Protein AF-A0A9W6JA21-F1 (afdb_monomer_lite)

Organism: NCBI:txid518825

Structure (mmCIF, N/CA/C/O backbone):
data_AF-A0A9W6JA21-F1
#
_entry.id   AF-A0A9W6JA21-F1
#
loop_
_atom_site.group_PDB
_atom_site.id
_atom_site.type_symbol
_atom_site.label_atom_id
_atom_site.label_alt_id
_atom_site.label_comp_id
_atom_site.label_asym_id
_atom_site.label_entity_id
_atom_site.label_seq_id
_atom_site.pdbx_PDB_ins_code
_atom_site.Cartn_x
_atom_site.Cartn_y
_atom_site.Cartn_z
_atom_site.occupancy
_atom_site.B_iso_or_equiv
_atom_site.auth_seq_id
_atom_site.auth_comp_id
_atom_site.auth_asym_id
_atom_site.auth_atom_id
_atom_site.pdbx_PDB_model_num
ATOM 1 N N . MET A 1 1 ? -14.802 -43.457 -38.632 1.00 45.62 1 MET A N 1
ATOM 2 C CA . MET A 1 1 ? -13.527 -42.891 -38.143 1.00 45.62 1 MET A CA 1
ATOM 3 C C . MET A 1 1 ? -13.382 -41.468 -38.673 1.00 45.62 1 MET A C 1
ATOM 5 O O . MET A 1 1 ? -12.795 -41.301 -39.724 1.00 45.62 1 MET A O 1
ATOM 9 N N . ILE A 1 2 ? -13.959 -40.463 -37.998 1.00 36.81 2 ILE A N 1
ATOM 10 C CA . ILE A 1 2 ? -13.706 -39.028 -38.248 1.00 36.81 2 ILE A CA 1
ATOM 11 C C . ILE A 1 2 ? -13.863 -38.311 -36.895 1.00 36.81 2 ILE A C 1
ATOM 13 O O . ILE A 1 2 ? -14.960 -38.260 -36.348 1.00 36.81 2 ILE A O 1
ATOM 17 N N . ARG A 1 3 ? -12.752 -37.832 -36.319 1.00 40.12 3 ARG A N 1
ATOM 18 C CA . ARG A 1 3 ? -12.715 -36.975 -35.119 1.00 40.12 3 ARG A CA 1
ATOM 19 C C . ARG A 1 3 ? -12.786 -35.517 -35.577 1.00 40.12 3 ARG A C 1
ATOM 21 O O . ARG A 1 3 ? -11.893 -35.080 -36.296 1.00 40.12 3 ARG A O 1
ATOM 28 N N . ALA A 1 4 ? -13.794 -34.769 -35.132 1.00 40.31 4 ALA A N 1
ATOM 29 C CA . ALA A 1 4 ? -13.903 -33.330 -35.367 1.00 40.31 4 ALA A CA 1
ATOM 30 C C . ALA A 1 4 ? -13.651 -32.548 -34.063 1.00 40.31 4 ALA A C 1
ATOM 32 O O . ALA A 1 4 ? -14.489 -32.497 -33.172 1.00 40.31 4 ALA A O 1
ATOM 33 N N . ARG A 1 5 ? -12.421 -32.028 -33.978 1.00 37.69 5 ARG A N 1
ATOM 34 C CA . ARG A 1 5 ? -11.983 -30.712 -33.475 1.00 37.69 5 ARG A CA 1
ATOM 35 C C . ARG A 1 5 ? -12.768 -30.074 -32.309 1.00 37.69 5 ARG A C 1
ATOM 37 O O . ARG A 1 5 ? -13.786 -29.423 -32.507 1.00 37.69 5 ARG A O 1
ATOM 44 N N . LEU A 1 6 ? -12.186 -30.157 -31.110 1.00 44.91 6 LEU A N 1
ATOM 45 C CA . LEU A 1 6 ? -12.452 -29.240 -29.997 1.00 44.91 6 LEU A CA 1
ATOM 46 C C . LEU A 1 6 ? -11.829 -27.873 -30.334 1.00 44.91 6 LEU A C 1
ATOM 48 O O . LEU A 1 6 ? -10.609 -27.766 -30.445 1.00 44.91 6 LEU A O 1
ATOM 52 N N . ASN A 1 7 ? -12.662 -26.848 -30.521 1.00 38.88 7 ASN A N 1
ATOM 53 C CA . ASN A 1 7 ? -12.232 -25.450 -30.519 1.00 38.88 7 ASN A CA 1
ATOM 54 C C . ASN A 1 7 ? -12.085 -25.002 -29.059 1.00 38.88 7 ASN A C 1
ATOM 56 O O . ASN A 1 7 ? -13.071 -24.694 -28.398 1.00 38.88 7 ASN A O 1
ATOM 60 N N . SER A 1 8 ? -10.856 -24.990 -28.557 1.00 45.09 8 SER A N 1
ATOM 61 C CA . SER A 1 8 ? -10.475 -24.275 -27.339 1.00 45.09 8 SER A CA 1
ATOM 62 C C . SER A 1 8 ? -9.811 -22.966 -27.757 1.00 45.09 8 SER A C 1
ATOM 64 O O . SER A 1 8 ? -8.710 -22.987 -28.312 1.00 45.09 8 SER A O 1
ATOM 66 N N . GLU A 1 9 ? -10.504 -21.847 -27.551 1.00 51.12 9 GLU A N 1
ATOM 67 C CA . GLU A 1 9 ? -9.979 -20.507 -27.815 1.00 51.12 9 GLU A CA 1
ATOM 68 C C . GLU A 1 9 ? -8.799 -20.208 -26.873 1.00 51.12 9 GLU A C 1
ATOM 70 O O . GLU A 1 9 ? -8.901 -20.449 -25.665 1.00 51.12 9 GLU A O 1
ATOM 75 N N . PRO A 1 10 ? -7.654 -19.730 -27.389 1.00 46.41 10 PRO A N 1
ATOM 76 C CA . PRO A 1 10 ? -6.513 -19.402 -26.557 1.00 46.41 10 PRO A CA 1
ATOM 77 C C . PRO A 1 10 ? -6.774 -18.069 -25.852 1.00 46.41 10 PRO A C 1
ATOM 79 O O . PRO A 1 10 ? -7.034 -17.055 -26.493 1.00 46.41 10 PRO A O 1
ATOM 82 N N . TRP A 1 11 ? -6.704 -18.115 -24.523 1.00 40.47 11 TRP A N 1
ATOM 83 C CA . TRP A 1 11 ? -6.427 -17.004 -23.616 1.00 40.47 11 TRP A CA 1
ATOM 84 C C . TRP A 1 11 ? -5.796 -15.800 -24.331 1.00 40.47 11 TRP A C 1
ATOM 86 O O . TRP A 1 11 ? -4.698 -15.874 -24.883 1.00 40.47 11 TRP A O 1
ATOM 96 N N . SER A 1 12 ? -6.514 -14.680 -24.306 1.00 48.34 12 SER A N 1
ATOM 97 C CA . SER A 1 12 ? -5.998 -13.376 -24.693 1.00 48.34 12 SER A CA 1
ATOM 98 C C . SER A 1 12 ? -4.644 -13.147 -24.027 1.00 48.34 12 SER A C 1
ATOM 100 O O . SER A 1 12 ? -4.492 -13.239 -22.809 1.00 48.34 12 SER A O 1
ATOM 102 N N . THR A 1 13 ? -3.649 -12.900 -24.864 1.00 51.56 13 THR A N 1
ATOM 103 C CA . THR A 1 13 ? -2.250 -12.689 -24.518 1.00 51.56 13 THR A CA 1
ATOM 104 C C . THR A 1 13 ? -2.099 -11.589 -23.470 1.00 51.56 13 THR A C 1
ATOM 106 O O . THR A 1 13 ? -2.261 -10.410 -23.789 1.00 51.56 13 THR A O 1
ATOM 109 N N . CYS A 1 14 ? -1.728 -11.956 -22.239 1.00 45.94 14 CYS A N 1
ATOM 110 C CA . CYS A 1 14 ? -1.040 -11.022 -21.352 1.00 45.94 14 CYS A CA 1
ATOM 111 C C . CYS A 1 14 ? 0.165 -10.454 -22.119 1.00 45.94 14 CYS A C 1
ATOM 113 O O . CYS A 1 14 ? 0.902 -11.240 -22.729 1.00 45.94 14 CYS A O 1
ATOM 115 N N . PRO A 1 15 ? 0.390 -9.129 -22.116 1.00 61.75 15 PRO A N 1
ATOM 116 C CA . PRO A 1 15 ? 1.622 -8.580 -22.663 1.00 61.75 15 PRO A CA 1
ATOM 117 C C . PRO A 1 15 ? 2.817 -9.276 -21.990 1.00 61.75 15 PRO A C 1
ATOM 119 O O . PRO A 1 15 ? 2.735 -9.601 -20.800 1.00 61.75 15 PRO A O 1
ATOM 122 N N . PRO A 1 16 ? 3.911 -9.553 -22.725 1.00 60.31 16 PRO A N 1
ATOM 123 C CA . PRO A 1 16 ? 5.089 -10.154 -22.124 1.00 60.31 16 PRO A CA 1
ATOM 124 C C . PRO A 1 16 ? 5.547 -9.240 -20.993 1.00 60.31 16 PRO A C 1
ATOM 126 O O . PRO A 1 16 ? 5.871 -8.074 -21.225 1.00 60.31 16 PRO A O 1
ATOM 129 N N . MET A 1 17 ? 5.525 -9.762 -19.764 1.00 60.06 17 MET A N 1
ATOM 130 C CA . MET A 1 17 ? 6.066 -9.034 -18.626 1.00 60.06 17 MET A CA 1
ATOM 131 C C . MET A 1 17 ? 7.501 -8.628 -18.979 1.00 60.06 17 MET A C 1
ATOM 133 O O . MET A 1 17 ? 8.245 -9.468 -19.505 1.00 60.06 17 MET A O 1
ATOM 137 N N . PRO A 1 18 ? 7.911 -7.373 -18.715 1.00 59.09 18 PRO A N 1
ATOM 138 C CA . PRO A 1 18 ? 9.317 -7.021 -18.817 1.00 59.09 18 PRO A CA 1
ATOM 139 C C . PRO A 1 18 ? 10.119 -8.055 -18.016 1.00 59.09 18 PRO A C 1
ATOM 141 O O . PRO A 1 18 ? 9.650 -8.495 -16.961 1.00 59.09 18 PRO A O 1
ATOM 144 N N . PRO A 1 19 ? 11.278 -8.512 -18.523 1.00 63.53 19 PRO A N 1
ATOM 145 C CA . PRO A 1 19 ? 12.009 -9.607 -17.905 1.00 63.53 19 PRO A CA 1
ATOM 146 C C . PRO A 1 19 ? 12.234 -9.286 -16.430 1.00 63.53 19 PRO A C 1
ATOM 148 O O . PRO A 1 19 ? 12.881 -8.283 -16.108 1.00 63.53 19 PRO A O 1
ATOM 151 N N . ALA A 1 20 ? 11.670 -10.122 -15.550 1.00 62.16 20 ALA A N 1
ATOM 152 C CA . ALA A 1 20 ? 11.852 -9.992 -14.114 1.00 62.16 20 ALA A CA 1
ATOM 153 C C . ALA A 1 20 ? 13.360 -9.925 -13.850 1.00 62.16 20 ALA A C 1
ATOM 155 O O . ALA A 1 20 ? 14.115 -10.827 -14.232 1.00 62.16 20 ALA A O 1
ATOM 156 N N . ARG A 1 21 ? 13.824 -8.801 -13.293 1.00 58.50 21 ARG A N 1
ATOM 157 C CA . ARG A 1 21 ? 15.251 -8.609 -13.019 1.00 58.50 21 ARG A CA 1
ATOM 158 C C . ARG A 1 21 ? 15.691 -9.703 -12.051 1.00 58.50 21 ARG A C 1
ATOM 160 O O . ARG A 1 21 ? 15.030 -9.927 -11.045 1.00 58.50 21 ARG A O 1
ATOM 167 N N . LYS A 1 22 ? 16.794 -10.391 -12.366 1.00 57.47 22 LYS A N 1
ATOM 168 C CA . LYS A 1 22 ? 17.327 -11.450 -11.500 1.00 57.47 22 LYS A CA 1
ATOM 169 C C . LYS A 1 22 ? 17.642 -10.864 -10.111 1.00 57.47 22 LYS A C 1
ATOM 171 O O . LYS A 1 22 ? 18.349 -9.852 -10.070 1.00 57.47 22 LYS A O 1
ATOM 176 N N . PRO A 1 23 ? 17.160 -11.479 -9.016 1.00 55.31 23 PRO A N 1
ATOM 177 C CA . PRO A 1 23 ? 17.530 -11.075 -7.662 1.00 55.31 23 PRO A CA 1
ATOM 178 C C . PRO A 1 23 ? 19.053 -11.131 -7.477 1.00 55.31 23 PRO A C 1
ATOM 180 O O . PRO A 1 23 ? 19.720 -12.012 -8.028 1.00 55.31 23 PRO A O 1
ATOM 183 N N . LEU A 1 24 ? 19.614 -10.168 -6.744 1.00 56.78 24 LEU A N 1
ATOM 184 C CA . LEU A 1 24 ? 21.032 -10.160 -6.366 1.00 56.78 24 LEU A CA 1
ATOM 185 C C . LEU A 1 24 ? 21.227 -11.046 -5.112 1.00 56.78 24 LEU A C 1
ATOM 187 O O . LEU A 1 24 ? 20.261 -11.549 -4.559 1.00 56.78 24 LEU A O 1
ATOM 191 N N . PRO A 1 25 ? 22.448 -11.313 -4.633 1.00 55.38 25 PRO A N 1
ATOM 192 C CA . PRO A 1 25 ? 22.647 -11.967 -3.342 1.00 55.38 25 PRO A CA 1
ATOM 193 C C . PRO A 1 25 ? 22.561 -10.923 -2.217 1.00 55.38 25 PRO A C 1
ATOM 195 O O . PRO A 1 25 ? 23.561 -10.552 -1.609 1.00 55.38 25 PRO A O 1
ATOM 198 N N . VAL A 1 26 ? 21.363 -10.384 -1.999 1.00 59.06 26 VAL A N 1
ATOM 199 C CA . VAL A 1 26 ? 20.995 -9.566 -0.831 1.00 59.06 26 VAL A CA 1
ATOM 200 C C . VAL A 1 26 ? 19.931 -10.359 -0.059 1.00 59.06 26 VAL A C 1
ATOM 202 O O . VAL A 1 26 ? 19.333 -11.269 -0.627 1.00 59.06 26 VAL A O 1
ATOM 205 N N . ASP A 1 27 ? 19.697 -10.098 1.227 1.00 58.31 27 ASP A N 1
ATOM 206 C CA . ASP A 1 27 ? 18.622 -10.771 1.973 1.00 58.31 27 ASP A CA 1
ATOM 207 C C . ASP A 1 27 ? 17.244 -10.417 1.375 1.00 58.31 27 ASP A C 1
ATOM 209 O O . ASP A 1 27 ? 16.603 -9.432 1.750 1.00 58.31 27 ASP A O 1
ATOM 213 N N . HIS A 1 28 ? 16.804 -11.209 0.397 1.00 67.19 28 HIS A N 1
ATOM 214 C CA . HIS A 1 28 ? 15.544 -11.030 -0.312 1.00 67.19 28 HIS A CA 1
ATOM 215 C C . HIS A 1 28 ? 14.415 -11.688 0.481 1.00 67.19 28 HIS A C 1
ATOM 217 O O . HIS A 1 28 ? 14.281 -12.910 0.525 1.00 67.19 28 HIS A O 1
ATOM 223 N N . SER A 1 29 ? 13.579 -10.867 1.118 1.00 82.25 29 SER A N 1
ATOM 224 C CA . SER A 1 29 ? 12.308 -11.329 1.678 1.00 82.25 29 SER A CA 1
ATOM 225 C C . SER A 1 29 ? 11.303 -11.582 0.554 1.00 82.25 29 SER A C 1
ATOM 227 O O . SER A 1 29 ? 11.176 -10.765 -0.357 1.00 82.25 29 SER A O 1
ATOM 229 N N . ILE A 1 30 ? 10.518 -12.659 0.662 1.00 86.81 30 ILE A N 1
ATOM 230 C CA . ILE A 1 30 ? 9.415 -12.956 -0.270 1.00 86.81 30 ILE A CA 1
ATOM 231 C C . ILE A 1 30 ? 8.482 -11.744 -0.418 1.00 86.81 30 ILE A C 1
ATOM 233 O O . ILE A 1 30 ? 8.085 -11.412 -1.529 1.00 86.81 30 ILE A O 1
ATOM 237 N N . LEU A 1 31 ? 8.183 -11.034 0.676 1.00 87.94 31 LEU A N 1
ATOM 238 C CA . LEU A 1 31 ? 7.315 -9.851 0.636 1.00 87.94 31 LEU A CA 1
ATOM 239 C C . LEU A 1 31 ? 7.930 -8.689 -0.155 1.00 87.94 31 LEU A C 1
ATOM 241 O O . LEU A 1 31 ? 7.204 -7.960 -0.829 1.00 87.94 31 LEU A O 1
ATOM 245 N N . ASN A 1 32 ? 9.256 -8.533 -0.109 1.00 88.75 32 ASN A N 1
ATOM 246 C CA . ASN A 1 32 ? 9.945 -7.510 -0.894 1.00 88.75 32 ASN A CA 1
ATOM 247 C C . ASN A 1 32 ? 9.842 -7.816 -2.382 1.00 88.75 32 ASN A C 1
ATOM 249 O O . ASN A 1 32 ? 9.535 -6.922 -3.166 1.00 88.75 32 ASN A O 1
ATOM 253 N N . GLU A 1 33 ? 10.069 -9.075 -2.756 1.00 88.69 33 GLU A N 1
ATOM 254 C CA . GLU A 1 33 ? 9.967 -9.516 -4.146 1.00 88.69 33 GLU A CA 1
ATOM 255 C C . GLU A 1 33 ? 8.530 -9.395 -4.662 1.00 88.69 33 GLU A C 1
ATOM 257 O O . GLU A 1 33 ? 8.312 -8.878 -5.756 1.00 88.69 33 GLU A O 1
ATOM 262 N N . MET A 1 34 ? 7.532 -9.773 -3.854 1.00 91.44 34 MET A N 1
ATOM 263 C CA . MET A 1 34 ? 6.117 -9.583 -4.194 1.00 91.44 34 MET A CA 1
ATOM 264 C C . MET A 1 34 ? 5.792 -8.112 -4.460 1.00 91.44 34 MET A C 1
ATOM 266 O O . MET A 1 34 ? 5.205 -7.784 -5.492 1.00 91.44 34 MET A O 1
ATOM 270 N N . LEU A 1 35 ? 6.213 -7.217 -3.561 1.00 92.62 35 LEU A N 1
ATOM 271 C CA . LEU A 1 35 ? 6.010 -5.782 -3.733 1.00 92.62 35 LEU A CA 1
ATOM 272 C C . LEU A 1 35 ? 6.741 -5.255 -4.976 1.00 92.62 35 LEU A C 1
ATOM 274 O O . LEU A 1 35 ? 6.162 -4.493 -5.747 1.00 92.62 35 LEU A O 1
ATOM 278 N N . ALA A 1 36 ? 7.995 -5.660 -5.193 1.00 92.06 36 ALA A N 1
ATOM 279 C CA . ALA A 1 36 ? 8.792 -5.248 -6.345 1.00 92.06 36 ALA A CA 1
ATOM 280 C C . ALA A 1 36 ? 8.129 -5.654 -7.669 1.00 92.06 36 ALA A C 1
ATOM 282 O O . ALA A 1 36 ? 7.995 -4.824 -8.571 1.00 92.06 36 ALA A O 1
ATOM 283 N N . ILE A 1 37 ? 7.670 -6.904 -7.768 1.00 92.38 37 ILE A N 1
ATOM 284 C CA . ILE A 1 37 ? 6.971 -7.428 -8.946 1.00 92.38 37 ILE A CA 1
ATOM 285 C C . ILE A 1 37 ? 5.656 -6.678 -9.161 1.00 92.38 37 ILE A C 1
ATOM 287 O O . ILE A 1 37 ? 5.389 -6.239 -10.282 1.00 92.38 37 ILE A O 1
ATOM 291 N N . ARG A 1 38 ? 4.850 -6.465 -8.110 1.00 94.56 38 ARG A N 1
ATOM 292 C CA . ARG A 1 38 ? 3.583 -5.738 -8.266 1.00 94.56 38 ARG A CA 1
ATOM 293 C C . ARG A 1 38 ? 3.811 -4.299 -8.720 1.00 94.56 38 ARG A C 1
ATOM 295 O O . ARG A 1 38 ? 3.112 -3.827 -9.612 1.00 94.56 38 ARG A O 1
ATOM 302 N N . LEU A 1 39 ? 4.805 -3.604 -8.169 1.00 94.00 39 LEU A N 1
ATOM 303 C CA . LEU A 1 39 ? 5.119 -2.242 -8.601 1.00 94.00 39 LEU A CA 1
ATOM 304 C C . LEU A 1 39 ? 5.537 -2.181 -10.075 1.00 94.00 39 LEU A C 1
ATOM 306 O O . LEU A 1 39 ? 5.130 -1.251 -10.761 1.00 94.00 39 LEU A O 1
ATOM 310 N N . GLN A 1 40 ? 6.274 -3.173 -10.584 1.00 93.44 40 GLN A N 1
ATOM 311 C CA . GLN A 1 40 ? 6.612 -3.249 -12.013 1.00 93.44 40 GLN A CA 1
ATOM 312 C C . GLN A 1 40 ? 5.383 -3.487 -12.900 1.00 93.44 40 GLN A C 1
ATOM 314 O O . GLN A 1 40 ? 5.291 -2.915 -13.988 1.00 93.44 40 GLN A O 1
ATOM 319 N N . GLN A 1 41 ? 4.431 -4.308 -12.447 1.00 94.69 41 GLN A N 1
ATOM 320 C CA . GLN A 1 41 ? 3.165 -4.518 -13.158 1.00 94.69 41 GLN A CA 1
ATOM 321 C C . GLN A 1 41 ? 2.354 -3.225 -13.220 1.00 94.69 41 GLN A C 1
ATOM 323 O O . GLN A 1 41 ? 2.005 -2.776 -14.308 1.00 94.69 41 GLN A O 1
ATOM 328 N N . LEU A 1 42 ? 2.147 -2.578 -12.070 1.00 95.06 42 LEU A N 1
ATOM 329 C CA . LEU A 1 42 ? 1.426 -1.309 -11.982 1.00 95.06 42 LEU A CA 1
AT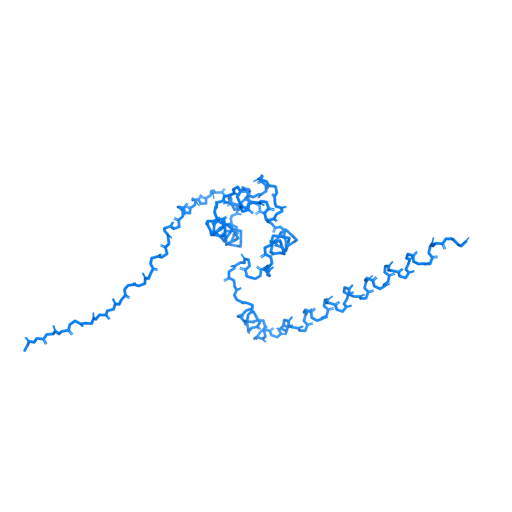OM 330 C C . LEU A 1 42 ? 2.119 -0.214 -12.800 1.00 95.06 42 LEU A C 1
ATOM 332 O O . LEU A 1 42 ? 1.444 0.551 -13.483 1.00 95.06 42 LEU A O 1
ATOM 336 N N . GLU 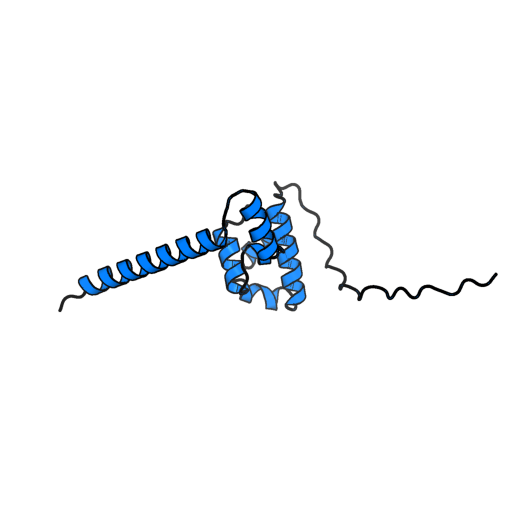A 1 43 ? 3.454 -0.159 -12.789 1.00 94.56 43 GLU A N 1
ATOM 337 C CA . GLU A 1 43 ? 4.225 0.736 -13.655 1.00 94.56 43 GLU A CA 1
ATOM 338 C C . GLU A 1 43 ? 3.890 0.499 -15.133 1.00 94.56 43 GLU A C 1
ATOM 340 O O . GLU A 1 43 ? 3.586 1.447 -15.861 1.00 94.56 43 GLU A O 1
ATOM 345 N N . SER A 1 44 ? 3.912 -0.763 -15.565 1.00 94.19 44 SER A N 1
ATOM 346 C CA . SER A 1 44 ? 3.644 -1.151 -16.953 1.00 94.19 44 SER A CA 1
ATOM 347 C C . SER A 1 44 ? 2.212 -0.799 -17.374 1.00 94.19 44 SER A C 1
ATOM 349 O O . SER A 1 44 ? 2.005 -0.240 -18.449 1.00 94.19 44 SER A O 1
ATOM 351 N N . GLU A 1 45 ? 1.231 -1.045 -16.502 1.00 93.75 45 GLU A N 1
ATOM 352 C CA . GLU A 1 45 ? -0.185 -0.701 -16.704 1.00 93.75 45 GLU A CA 1
ATOM 353 C C . GLU A 1 45 ? -0.427 0.818 -16.762 1.00 93.75 45 GLU A C 1
ATOM 355 O O . GLU A 1 45 ? -1.375 1.280 -17.394 1.00 93.75 45 GLU A O 1
ATOM 360 N N . ASN A 1 46 ? 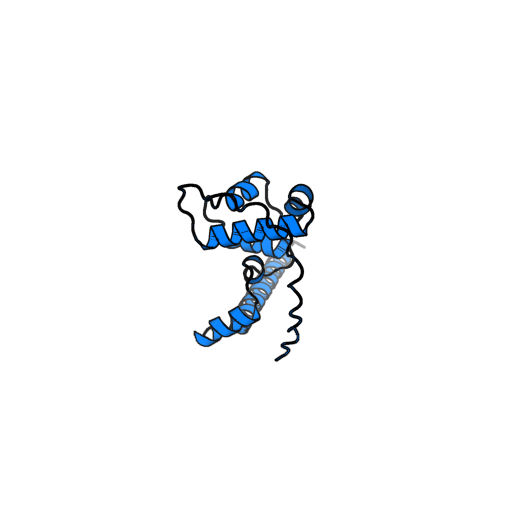0.440 1.612 -16.126 1.00 92.69 46 ASN A N 1
ATOM 361 C CA . ASN A 1 46 ? 0.306 3.067 -16.027 1.00 92.69 46 ASN A CA 1
ATOM 362 C C . ASN A 1 46 ? 1.133 3.846 -17.063 1.00 92.69 46 ASN A C 1
ATOM 364 O O . ASN A 1 46 ? 1.251 5.066 -16.941 1.00 92.69 46 ASN A O 1
ATOM 368 N N . GLY A 1 47 ? 1.679 3.179 -18.085 1.00 91.69 47 GLY A N 1
ATOM 369 C CA . GLY A 1 47 ? 2.435 3.836 -19.158 1.00 91.69 47 GLY A CA 1
ATOM 370 C C . GLY A 1 47 ? 3.914 4.072 -18.834 1.00 91.69 47 GLY A C 1
ATOM 371 O O . GLY A 1 47 ? 4.540 4.949 -19.426 1.00 91.69 47 GLY A O 1
ATOM 372 N N . GLY A 1 48 ? 4.478 3.291 -17.909 1.00 92.19 48 GLY A N 1
ATOM 373 C CA . GLY A 1 48 ? 5.899 3.303 -17.574 1.00 92.19 48 GLY A CA 1
ATOM 374 C C . GLY A 1 48 ? 6.267 4.199 -16.387 1.00 92.19 48 GLY A C 1
ATOM 375 O O . GLY A 1 48 ? 5.452 4.942 -15.832 1.00 92.19 48 GLY A O 1
ATOM 376 N N . MET A 1 49 ? 7.541 4.124 -15.994 1.00 90.31 49 MET A N 1
ATOM 377 C CA . MET A 1 49 ? 8.081 4.735 -14.774 1.00 90.31 49 MET A CA 1
ATOM 378 C C . MET A 1 49 ? 7.764 6.223 -14.604 1.00 90.31 49 MET A C 1
ATOM 380 O O . MET A 1 49 ? 7.365 6.638 -13.518 1.00 90.31 49 MET A O 1
ATOM 384 N N . GLU A 1 50 ? 7.949 7.028 -15.650 1.00 90.56 50 GLU A N 1
ATOM 385 C CA . GLU A 1 50 ? 7.802 8.489 -15.563 1.00 90.56 50 GLU A CA 1
ATOM 386 C C . GLU A 1 50 ? 6.341 8.907 -15.306 1.00 90.56 50 GLU A C 1
ATOM 388 O O . GLU A 1 50 ? 6.093 9.897 -14.621 1.00 90.56 50 GLU A O 1
ATOM 393 N N . ALA A 1 51 ? 5.367 8.118 -15.775 1.00 92.38 51 ALA A N 1
ATOM 394 C CA . ALA A 1 51 ? 3.943 8.347 -15.526 1.00 92.38 51 ALA A CA 1
ATOM 395 C C . ALA A 1 51 ? 3.468 7.751 -14.188 1.00 92.38 51 ALA A C 1
ATOM 397 O O . ALA A 1 51 ? 2.557 8.286 -13.548 1.00 92.38 51 ALA A O 1
ATOM 398 N N . PHE A 1 52 ? 4.077 6.645 -13.753 1.00 94.00 52 PHE A N 1
ATOM 399 C CA . PHE A 1 52 ? 3.689 5.934 -12.537 1.00 94.00 52 PHE A CA 1
ATOM 400 C C . PHE A 1 52 ? 4.290 6.539 -11.265 1.00 94.00 52 PHE A C 1
ATOM 402 O O . PHE A 1 52 ? 3.576 6.766 -10.288 1.00 94.00 52 PHE A O 1
ATOM 409 N N . LEU A 1 53 ? 5.593 6.836 -11.265 1.00 92.69 53 LEU A N 1
ATOM 410 C CA . LEU A 1 53 ? 6.321 7.252 -10.067 1.00 92.69 53 LEU A CA 1
ATOM 411 C C . LEU A 1 53 ? 5.695 8.472 -9.358 1.00 92.69 53 LEU A C 1
ATOM 413 O O . LEU A 1 53 ? 5.543 8.395 -8.134 1.00 92.69 53 LEU A O 1
ATOM 417 N N . PRO A 1 54 ? 5.250 9.540 -10.059 1.00 93.25 54 PRO A N 1
ATOM 418 C CA . PRO A 1 54 ? 4.599 10.683 -9.416 1.00 93.25 54 PRO A CA 1
ATOM 419 C C . PRO A 1 54 ? 3.328 10.310 -8.644 1.00 93.25 54 PRO A C 1
ATOM 421 O O . PRO A 1 54 ? 3.040 10.922 -7.618 1.00 93.25 54 PRO A O 1
ATOM 424 N N . LYS A 1 55 ? 2.598 9.276 -9.090 1.00 92.50 55 LYS A N 1
ATOM 425 C CA . LYS A 1 55 ? 1.374 8.802 -8.428 1.00 92.50 55 LYS A CA 1
ATOM 426 C C . LYS A 1 55 ? 1.674 8.117 -7.102 1.00 92.50 55 LYS A C 1
ATOM 428 O O . LYS A 1 55 ? 0.888 8.228 -6.179 1.00 92.50 55 LYS A O 1
ATOM 433 N N . THR A 1 56 ? 2.822 7.451 -6.984 1.00 90.06 56 THR A N 1
ATOM 434 C CA . THR A 1 56 ? 3.175 6.675 -5.781 1.00 90.06 56 THR A CA 1
ATOM 435 C C . THR A 1 56 ? 3.592 7.542 -4.587 1.00 90.06 56 THR A C 1
ATOM 437 O O . THR A 1 56 ? 3.559 7.082 -3.442 1.00 90.06 56 THR A O 1
ATOM 440 N N . GLY A 1 57 ? 4.028 8.784 -4.832 1.00 86.44 57 GLY A N 1
ATOM 441 C CA . GLY A 1 57 ? 4.647 9.640 -3.813 1.00 86.44 57 GLY A CA 1
ATOM 442 C C . GLY A 1 57 ? 6.024 9.147 -3.337 1.00 86.44 57 GLY A C 1
ATOM 443 O O . GLY A 1 57 ? 6.491 9.546 -2.265 1.00 86.44 57 GLY A O 1
ATOM 444 N N . LEU A 1 58 ? 6.673 8.252 -4.091 1.00 90.25 58 LEU A N 1
ATOM 445 C CA . LEU A 1 58 ? 8.024 7.771 -3.814 1.00 90.25 58 LEU A CA 1
ATOM 446 C C . LEU A 1 58 ? 9.084 8.645 -4.484 1.00 90.25 58 LEU A C 1
ATOM 448 O O . LEU A 1 58 ? 8.950 9.063 -5.630 1.00 90.25 58 LEU A O 1
ATOM 452 N N . ALA A 1 59 ? 10.206 8.835 -3.790 1.00 90.44 59 ALA A N 1
ATOM 453 C CA . ALA A 1 59 ? 11.416 9.316 -4.437 1.00 90.44 59 ALA A CA 1
ATOM 454 C C . ALA A 1 59 ? 11.966 8.237 -5.386 1.00 90.44 59 ALA A C 1
ATOM 456 O O . ALA A 1 59 ? 11.939 7.045 -5.067 1.00 90.44 59 ALA A O 1
ATOM 457 N N . ARG A 1 60 ? 12.547 8.660 -6.516 1.00 91.38 60 ARG A N 1
ATOM 458 C CA . ARG A 1 60 ? 13.125 7.769 -7.541 1.00 91.38 60 ARG A CA 1
ATOM 459 C C . ARG A 1 60 ? 14.125 6.758 -6.966 1.00 91.38 60 ARG A C 1
ATOM 461 O O . ARG A 1 60 ? 14.102 5.591 -7.341 1.00 91.38 60 ARG A O 1
ATOM 468 N N . GLY A 1 61 ? 14.968 7.189 -6.026 1.00 90.44 61 GLY A N 1
ATOM 469 C CA . GLY A 1 61 ? 15.916 6.307 -5.338 1.00 90.44 61 GLY A CA 1
ATOM 470 C C . GLY A 1 61 ? 15.218 5.217 -4.521 1.00 90.44 61 GLY A C 1
ATOM 471 O O . GLY A 1 61 ? 15.524 4.042 -4.685 1.00 90.44 61 GLY A O 1
ATOM 472 N N . THR A 1 62 ? 14.224 5.592 -3.708 1.00 89.62 62 THR A N 1
ATOM 473 C CA . THR A 1 62 ? 13.422 4.645 -2.915 1.00 89.62 62 THR A CA 1
ATOM 474 C C . THR A 1 62 ? 12.713 3.628 -3.801 1.00 89.62 62 THR A C 1
ATOM 476 O O . THR A 1 62 ? 12.705 2.444 -3.480 1.00 89.62 62 THR A O 1
ATOM 479 N N . TYR A 1 63 ? 12.170 4.075 -4.933 1.00 91.19 63 TYR A N 1
ATOM 480 C CA . TYR A 1 63 ? 11.545 3.193 -5.910 1.00 91.19 63 TYR A CA 1
ATOM 481 C C . TYR A 1 63 ? 12.518 2.127 -6.428 1.00 91.19 63 TYR A C 1
ATOM 483 O O . TYR A 1 63 ? 12.220 0.937 -6.364 1.00 91.19 63 TYR A O 1
ATOM 491 N N . TYR A 1 64 ? 13.720 2.523 -6.860 1.00 90.19 64 TYR A N 1
ATOM 492 C CA . TYR A 1 64 ? 14.721 1.559 -7.323 1.00 90.19 64 TYR A CA 1
ATOM 493 C C . TYR A 1 64 ? 15.218 0.617 -6.228 1.00 90.19 64 TYR A C 1
ATOM 495 O O . TYR A 1 64 ? 15.499 -0.540 -6.527 1.00 90.19 64 TYR A O 1
ATOM 503 N N . THR A 1 65 ? 15.330 1.088 -4.986 1.00 89.56 65 THR A N 1
ATOM 504 C CA . THR A 1 65 ? 15.687 0.240 -3.843 1.00 89.56 65 THR A CA 1
ATOM 505 C C . THR A 1 65 ? 14.652 -0.869 -3.650 1.00 89.56 65 THR A C 1
ATOM 507 O O . THR A 1 65 ? 15.030 -2.038 -3.598 1.00 89.56 65 THR A O 1
ATOM 510 N N . ILE A 1 66 ? 13.358 -0.523 -3.679 1.00 89.94 66 ILE A N 1
ATOM 511 C CA . ILE A 1 66 ? 12.260 -1.499 -3.603 1.00 89.94 66 ILE A CA 1
ATOM 512 C C . ILE A 1 66 ? 12.298 -2.455 -4.799 1.00 89.94 66 ILE A C 1
ATOM 514 O O . ILE A 1 66 ? 12.247 -3.662 -4.606 1.00 89.94 66 ILE A O 1
ATOM 518 N N . LEU A 1 67 ? 12.460 -1.948 -6.028 1.00 89.38 67 LEU A N 1
ATOM 519 C CA . LEU A 1 67 ? 12.508 -2.792 -7.229 1.00 89.38 67 LEU A CA 1
ATOM 520 C C . LEU A 1 67 ? 13.682 -3.771 -7.267 1.00 89.38 67 LEU A C 1
ATOM 522 O O . LEU A 1 67 ? 13.641 -4.745 -8.015 1.00 89.38 67 LEU A O 1
ATOM 526 N N . ARG A 1 68 ? 14.757 -3.482 -6.534 1.00 84.62 68 ARG A N 1
ATOM 527 C CA . ARG A 1 68 ? 15.892 -4.393 -6.396 1.00 84.62 68 ARG A CA 1
ATOM 528 C C . ARG A 1 68 ? 15.691 -5.392 -5.262 1.00 84.62 68 ARG A C 1
ATOM 530 O O . ARG A 1 68 ? 16.628 -6.125 -4.999 1.00 84.62 68 ARG A O 1
ATOM 537 N N . GLY A 1 69 ? 14.555 -5.373 -4.562 1.00 77.88 69 GLY A N 1
ATOM 538 C CA . GLY A 1 69 ? 14.321 -6.179 -3.363 1.00 77.88 69 GLY A CA 1
ATOM 539 C C . GLY A 1 69 ? 15.234 -5.806 -2.190 1.00 77.88 69 GLY A C 1
ATOM 540 O O . GLY A 1 69 ? 15.338 -6.560 -1.225 1.00 77.88 69 GLY A O 1
ATOM 541 N N . ILE A 1 70 ? 15.917 -4.657 -2.273 1.00 78.31 70 ILE A N 1
ATOM 542 C CA . ILE A 1 70 ? 16.919 -4.234 -1.296 1.00 78.31 70 ILE A CA 1
ATOM 543 C C . ILE A 1 70 ? 16.223 -3.495 -0.155 1.00 78.31 70 ILE A C 1
ATOM 545 O O . ILE A 1 70 ? 15.508 -2.518 -0.370 1.00 78.31 70 ILE A O 1
ATOM 549 N N . GLY A 1 71 ? 16.513 -3.911 1.076 1.00 72.81 71 GLY A N 1
ATOM 550 C CA . GLY A 1 71 ? 15.961 -3.300 2.283 1.00 72.81 71 GLY A CA 1
ATOM 551 C C . GLY A 1 71 ? 14.538 -3.764 2.596 1.00 72.81 71 GLY A C 1
ATOM 552 O O . GLY A 1 71 ? 13.923 -4.497 1.838 1.00 72.81 71 GLY A O 1
ATOM 553 N N . ASN A 1 72 ? 14.016 -3.353 3.749 1.00 80.56 72 ASN A N 1
ATOM 554 C CA . ASN A 1 72 ? 12.694 -3.748 4.232 1.00 80.56 72 ASN A CA 1
ATOM 555 C C . ASN A 1 72 ? 11.770 -2.516 4.230 1.00 80.56 72 ASN A C 1
ATOM 557 O O . ASN A 1 72 ? 11.877 -1.691 5.148 1.00 80.56 72 ASN A O 1
ATOM 561 N N . PRO A 1 73 ? 10.929 -2.309 3.194 1.00 86.25 73 PRO A N 1
ATOM 562 C CA . PRO A 1 73 ? 9.995 -1.196 3.184 1.00 86.25 73 PRO A CA 1
ATOM 563 C C . PRO A 1 73 ? 9.076 -1.304 4.400 1.00 86.25 73 PRO A C 1
ATOM 565 O O . PRO A 1 73 ? 8.463 -2.334 4.662 1.00 86.25 73 PRO A O 1
ATOM 568 N N . THR A 1 74 ? 8.985 -0.219 5.165 1.00 88.56 74 THR A N 1
ATOM 569 C CA . THR A 1 74 ? 8.142 -0.209 6.364 1.00 88.56 74 THR A CA 1
ATOM 570 C C . THR A 1 74 ? 6.667 -0.364 5.986 1.00 88.56 74 THR A C 1
ATOM 572 O O . THR A 1 74 ? 6.262 0.050 4.897 1.00 88.56 74 THR A O 1
ATOM 575 N N . LEU A 1 75 ? 5.836 -0.858 6.912 1.00 90.56 75 LEU A N 1
ATOM 576 C CA . LEU A 1 75 ? 4.377 -0.892 6.725 1.00 90.56 75 LEU A CA 1
ATOM 577 C C . LEU A 1 75 ? 3.835 0.484 6.309 1.00 90.56 75 LEU A C 1
ATOM 579 O O . LEU A 1 75 ? 3.090 0.59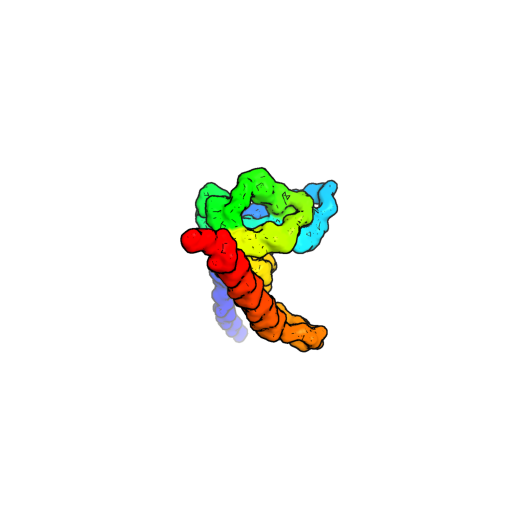1 5.343 1.00 90.56 75 LEU A O 1
ATOM 583 N N . LYS A 1 76 ? 4.331 1.554 6.940 1.00 91.00 76 LYS A N 1
ATOM 584 C CA . LYS A 1 76 ? 3.976 2.941 6.612 1.00 91.00 76 LYS A CA 1
ATOM 585 C C . LYS A 1 76 ? 4.335 3.334 5.175 1.00 91.00 76 LYS A C 1
ATOM 587 O O . LYS A 1 76 ? 3.640 4.130 4.547 1.00 91.00 76 LYS A O 1
ATOM 592 N N . THR A 1 77 ? 5.439 2.809 4.642 1.00 91.44 77 THR A N 1
ATOM 593 C CA . THR A 1 77 ? 5.818 3.018 3.240 1.00 91.44 77 THR A CA 1
ATOM 594 C C . THR A 1 77 ? 4.827 2.327 2.308 1.00 91.44 77 THR A C 1
ATOM 596 O O . THR A 1 77 ? 4.390 2.961 1.350 1.00 91.44 77 THR A O 1
ATOM 599 N N . MET A 1 78 ? 4.439 1.083 2.604 1.00 93.75 78 MET A N 1
ATOM 600 C CA . MET A 1 78 ? 3.434 0.355 1.821 1.00 93.75 78 MET A CA 1
ATOM 601 C C . MET A 1 78 ? 2.062 1.030 1.886 1.00 93.75 78 MET A C 1
ATOM 603 O O . MET A 1 78 ? 1.456 1.254 0.847 1.00 93.75 78 MET A O 1
ATOM 607 N N . GLU A 1 79 ? 1.614 1.448 3.072 1.00 93.69 79 GLU A N 1
ATOM 608 C CA . GLU A 1 79 ? 0.365 2.200 3.257 1.00 93.69 79 GLU A CA 1
ATOM 609 C C . GLU A 1 79 ? 0.346 3.491 2.441 1.00 93.69 79 GLU A C 1
ATOM 611 O O . GLU A 1 79 ? -0.663 3.811 1.814 1.00 93.69 79 GLU A O 1
ATOM 616 N N . ARG A 1 80 ? 1.464 4.229 2.412 1.00 93.19 80 ARG A N 1
ATOM 617 C CA . ARG A 1 80 ? 1.575 5.461 1.625 1.00 93.19 80 ARG A CA 1
ATOM 618 C C . ARG A 1 80 ? 1.431 5.195 0.128 1.00 93.19 80 ARG A C 1
ATOM 620 O O . ARG A 1 80 ? 0.737 5.955 -0.537 1.00 93.19 80 ARG A O 1
ATOM 627 N N . ILE A 1 81 ? 2.092 4.157 -0.385 1.00 94.06 81 ILE A N 1
ATOM 628 C CA . ILE A 1 81 ? 1.998 3.768 -1.800 1.00 94.06 81 ILE A CA 1
ATOM 629 C C . ILE A 1 81 ? 0.576 3.302 -2.124 1.00 94.06 81 ILE A C 1
ATOM 631 O O . ILE A 1 81 ? 0.004 3.721 -3.121 1.00 94.06 81 ILE A O 1
ATOM 635 N N . ALA A 1 82 ? -0.008 2.457 -1.277 1.00 95.44 82 ALA A N 1
ATOM 636 C CA . ALA A 1 82 ? -1.350 1.934 -1.488 1.00 95.44 82 ALA A CA 1
ATOM 637 C C . ALA A 1 82 ? -2.380 3.075 -1.506 1.00 95.44 82 ALA A C 1
ATOM 639 O O . ALA A 1 82 ? -3.137 3.218 -2.463 1.00 95.44 82 ALA A O 1
ATOM 640 N N . SER A 1 83 ? -2.316 3.971 -0.515 1.00 94.62 83 SER A N 1
ATOM 641 C CA . SER A 1 83 ? -3.217 5.124 -0.411 1.00 94.62 83 SER A CA 1
ATOM 642 C C . SER A 1 83 ? -3.112 6.059 -1.615 1.00 94.62 83 SER A C 1
ATOM 644 O O . SER A 1 83 ? -4.126 6.561 -2.087 1.00 94.62 83 SER A O 1
ATOM 646 N N . SER A 1 84 ? -1.901 6.301 -2.129 1.00 94.12 84 SER A N 1
ATOM 647 C CA . SER A 1 84 ? -1.698 7.184 -3.284 1.00 94.12 84 SER A CA 1
ATOM 648 C C . SER A 1 84 ? -2.200 6.579 -4.600 1.00 94.12 84 SER A C 1
ATOM 650 O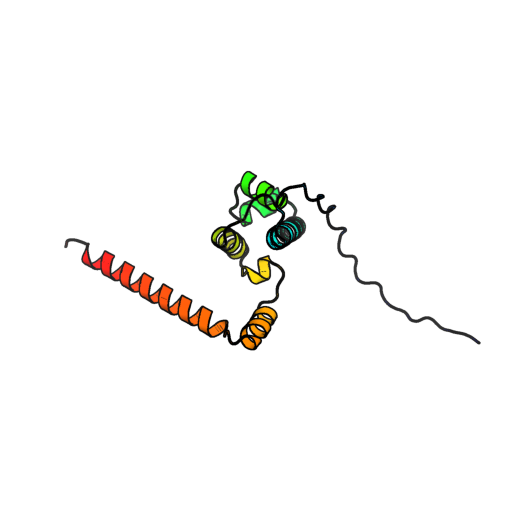 O . SER A 1 84 ? -2.551 7.311 -5.524 1.00 94.12 84 SER A O 1
ATOM 652 N N . LEU A 1 85 ? -2.321 5.251 -4.649 1.00 93.62 85 LEU A N 1
ATOM 653 C CA . LEU A 1 85 ? -2.934 4.498 -5.742 1.00 93.62 85 LEU A CA 1
ATOM 654 C C . LEU A 1 85 ? -4.422 4.179 -5.507 1.00 93.62 85 LEU A C 1
ATOM 656 O O . LEU A 1 85 ? -5.024 3.508 -6.340 1.00 93.62 85 LEU A O 1
ATOM 660 N N . ASN A 1 86 ? -5.028 4.678 -4.420 1.00 94.06 86 ASN A N 1
ATOM 661 C CA . ASN A 1 86 ? -6.397 4.356 -3.987 1.00 94.06 86 ASN A CA 1
ATOM 662 C C . ASN A 1 86 ? -6.648 2.846 -3.812 1.00 94.06 86 ASN A C 1
ATOM 664 O O . ASN A 1 86 ? -7.697 2.334 -4.192 1.00 94.06 86 ASN A O 1
ATOM 668 N N . MET A 1 87 ? -5.677 2.147 -3.231 1.00 95.06 87 MET A N 1
ATOM 669 C CA . MET A 1 87 ? -5.720 0.717 -2.931 1.00 95.06 87 MET A CA 1
ATOM 670 C C . MET A 1 87 ? -5.467 0.483 -1.438 1.00 95.06 87 MET A C 1
ATOM 672 O O . MET A 1 87 ? -4.840 1.295 -0.751 1.00 95.06 87 MET A O 1
ATOM 676 N N . SER A 1 88 ? -5.902 -0.663 -0.931 1.00 94.44 88 SER A N 1
ATOM 677 C CA . SER A 1 88 ? -5.415 -1.225 0.326 1.00 94.44 88 SER A CA 1
ATOM 678 C C . SER A 1 88 ? -4.020 -1.840 0.151 1.00 94.44 88 SER A C 1
ATOM 680 O O . SER A 1 88 ? -3.581 -2.157 -0.954 1.00 94.44 88 SER A O 1
ATOM 682 N N . VAL A 1 89 ? -3.301 -2.053 1.258 1.00 94.81 89 VAL A N 1
ATOM 683 C CA . VAL A 1 89 ? -1.998 -2.749 1.219 1.00 94.81 89 VAL A CA 1
ATOM 684 C C . VAL A 1 89 ? -2.146 -4.197 0.732 1.00 94.81 89 VAL A C 1
ATOM 686 O O . VAL A 1 89 ? -1.231 -4.724 0.109 1.00 94.81 89 VAL A O 1
ATOM 689 N N . LEU A 1 90 ? -3.297 -4.831 0.974 1.00 94.62 90 LEU A N 1
ATOM 690 C CA . LEU A 1 90 ? -3.585 -6.181 0.485 1.00 94.62 90 LEU A CA 1
ATOM 691 C C . LEU A 1 90 ? -3.673 -6.201 -1.045 1.00 94.62 90 LEU A C 1
ATOM 693 O O . LEU A 1 90 ? -2.973 -6.986 -1.681 1.00 94.62 90 LEU A O 1
ATOM 697 N N . GLU A 1 91 ? -4.430 -5.273 -1.632 1.00 95.06 91 GLU A N 1
ATOM 698 C CA . GLU A 1 91 ? -4.546 -5.123 -3.090 1.00 95.06 91 GLU A CA 1
ATOM 699 C C . GLU A 1 91 ? -3.209 -4.720 -3.728 1.00 95.06 91 GLU A C 1
ATOM 701 O O . GLU A 1 91 ? -2.835 -5.231 -4.787 1.00 95.06 91 GLU A O 1
ATOM 706 N N . LEU A 1 92 ? -2.427 -3.870 -3.047 1.00 95.25 92 LEU A N 1
ATOM 707 C CA . LEU A 1 92 ? -1.058 -3.541 -3.453 1.00 95.25 92 LEU A CA 1
ATOM 708 C C . LEU A 1 92 ? -0.143 -4.776 -3.473 1.00 95.25 92 LEU A C 1
ATOM 710 O O . LEU A 1 92 ? 0.824 -4.801 -4.223 1.00 95.25 92 LEU A O 1
ATOM 714 N N . LEU A 1 93 ? -0.414 -5.801 -2.671 1.00 93.69 93 LEU A N 1
ATOM 715 C CA . LEU A 1 93 ? 0.324 -7.067 -2.706 1.00 93.69 93 LEU A CA 1
ATOM 716 C C . LEU A 1 93 ? -0.323 -8.107 -3.636 1.00 93.69 93 LEU A C 1
ATOM 718 O O . LEU A 1 93 ? 0.189 -9.217 -3.754 1.00 93.69 93 LEU A O 1
ATOM 722 N N . GLY A 1 94 ? -1.405 -7.740 -4.331 1.00 92.69 94 GLY A N 1
ATOM 723 C CA . GLY A 1 94 ? -2.120 -8.603 -5.270 1.00 92.69 94 GLY A CA 1
ATOM 724 C C . GLY A 1 94 ? -3.137 -9.540 -4.619 1.00 92.69 94 GLY A C 1
ATOM 725 O O . GLY A 1 94 ? -3.528 -10.520 -5.246 1.00 92.69 94 GLY A O 1
ATOM 726 N N . PHE A 1 95 ? -3.552 -9.271 -3.380 1.00 94.38 95 PHE A N 1
ATOM 727 C CA . PHE A 1 95 ? -4.608 -10.025 -2.711 1.00 94.38 95 PHE A CA 1
ATOM 728 C C . PHE A 1 95 ? -5.959 -9.330 -2.839 1.00 94.38 95 PHE A C 1
ATOM 730 O O . PHE A 1 95 ? -6.064 -8.119 -2.648 1.00 94.38 95 PHE A O 1
ATOM 737 N N . GLU A 1 96 ? -7.002 -10.130 -3.037 1.00 94.19 96 GLU A N 1
ATOM 738 C CA . GLU A 1 96 ? -8.380 -9.685 -2.865 1.00 94.19 96 GLU A CA 1
ATOM 739 C C . GLU A 1 96 ? -8.700 -9.542 -1.370 1.00 94.19 96 GLU A C 1
ATOM 741 O O . GLU A 1 96 ? -8.410 -10.427 -0.554 1.00 94.19 96 GLU A O 1
ATOM 746 N N . VAL A 1 97 ? -9.332 -8.428 -0.990 1.00 93.06 97 VAL A N 1
ATOM 747 C CA . VAL A 1 97 ? -9.663 -8.146 0.418 1.00 93.06 97 VAL A CA 1
ATOM 748 C C . VAL A 1 97 ? -10.597 -9.215 0.993 1.00 93.06 97 VAL A C 1
ATOM 750 O O . VAL A 1 97 ? -10.452 -9.604 2.152 1.00 93.06 97 VAL A O 1
ATOM 753 N N . ASP A 1 98 ? -11.513 -9.753 0.189 1.00 94.50 98 ASP A N 1
ATOM 754 C CA . ASP A 1 98 ? -12.453 -10.785 0.634 1.00 94.50 98 ASP A CA 1
ATOM 755 C C . ASP A 1 98 ? -11.778 -12.131 0.937 1.00 94.50 98 ASP A C 1
ATOM 757 O O . ASP A 1 98 ? -12.199 -12.847 1.856 1.00 94.50 98 ASP A O 1
ATOM 761 N N . ASP A 1 99 ? -10.685 -12.454 0.244 1.00 94.88 99 ASP A N 1
ATOM 762 C CA . ASP A 1 99 ? -9.878 -13.634 0.555 1.00 94.88 99 ASP A CA 1
ATOM 763 C C . ASP A 1 99 ? -9.121 -13.447 1.867 1.00 94.88 99 ASP A C 1
ATOM 765 O O . ASP A 1 99 ? -9.115 -14.347 2.716 1.00 94.88 99 ASP A O 1
ATOM 769 N N . ALA A 1 100 ? -8.565 -12.253 2.092 1.00 92.19 100 ALA A N 1
ATOM 770 C CA . ALA A 1 100 ? -7.941 -11.909 3.364 1.00 92.19 100 ALA A CA 1
ATOM 771 C C . ALA A 1 100 ? -8.954 -11.965 4.518 1.00 92.19 100 ALA A C 1
ATOM 773 O O . ALA A 1 100 ? -8.679 -12.594 5.540 1.00 92.19 100 ALA A O 1
ATOM 774 N N . ARG A 1 101 ? -10.157 -11.404 4.342 1.00 94.75 101 ARG A N 1
ATOM 775 C CA . ARG A 1 101 ? -11.259 -11.496 5.317 1.00 94.75 101 ARG A CA 1
ATOM 776 C C . ARG A 1 101 ? -11.593 -12.945 5.653 1.00 94.75 101 ARG A C 1
ATOM 778 O O . ARG A 1 101 ? -11.689 -13.306 6.826 1.00 94.75 101 ARG A O 1
ATOM 785 N N . ARG A 1 102 ? -11.744 -13.799 4.635 1.00 95.75 102 ARG A N 1
ATOM 786 C CA . ARG A 1 102 ? -12.039 -15.229 4.815 1.00 95.75 102 ARG A CA 1
ATOM 787 C C . ARG A 1 102 ? -10.924 -15.944 5.580 1.00 95.75 102 ARG A C 1
ATOM 789 O O . ARG A 1 102 ? -11.218 -16.715 6.496 1.00 95.75 102 ARG A O 1
ATOM 796 N N . ALA A 1 103 ? -9.668 -15.696 5.213 1.00 95.31 103 ALA A N 1
ATOM 797 C CA . ALA A 1 103 ? -8.503 -16.302 5.848 1.00 95.31 103 ALA A CA 1
ATOM 798 C C . ALA A 1 103 ? -8.330 -15.841 7.305 1.00 95.31 103 ALA A C 1
ATOM 800 O O . ALA A 1 103 ? -8.064 -16.666 8.179 1.00 95.31 103 ALA A O 1
ATOM 801 N N . LEU A 1 104 ? -8.531 -14.552 7.588 1.00 95.50 104 LEU A N 1
ATOM 802 C CA . LEU A 1 104 ? -8.461 -13.988 8.938 1.00 95.50 104 LEU A CA 1
ATOM 803 C C . LEU A 1 104 ? -9.568 -14.544 9.833 1.00 95.50 104 LEU A C 1
ATOM 805 O O . LEU A 1 104 ? -9.278 -15.042 10.922 1.00 95.50 104 LEU A O 1
ATOM 809 N N . ARG A 1 105 ? -10.810 -14.588 9.334 1.00 96.19 105 ARG A N 1
ATOM 810 C CA . ARG A 1 105 ? -11.948 -15.126 10.091 1.00 96.19 105 ARG A CA 1
ATOM 811 C C . ARG A 1 105 ? -11.740 -16.587 10.480 1.00 96.19 105 ARG A C 1
ATOM 813 O O . ARG A 1 105 ? -12.082 -16.978 11.591 1.00 96.19 105 ARG A O 1
ATOM 820 N N . LYS A 1 106 ? -11.134 -17.395 9.600 1.00 96.56 106 LYS A N 1
ATOM 821 C CA . LYS A 1 106 ? -10.773 -18.793 9.905 1.00 96.56 106 LYS A CA 1
ATOM 822 C C . LYS A 1 106 ? -9.830 -18.906 11.110 1.00 96.56 106 LYS A C 1
ATOM 824 O O . LYS A 1 106 ? -9.881 -19.902 11.822 1.00 96.56 106 LYS A O 1
ATOM 829 N N . ASN A 1 107 ? -8.994 -17.897 11.334 1.00 95.25 107 ASN A N 1
ATOM 830 C CA . ASN A 1 107 ? -8.045 -17.833 12.442 1.00 95.25 107 ASN A CA 1
ATOM 831 C C . ASN A 1 107 ? -8.558 -16.976 13.616 1.00 95.25 107 ASN A C 1
ATOM 833 O O . ASN A 1 107 ? -7.772 -16.594 14.478 1.00 95.25 107 ASN A O 1
ATOM 837 N N . GLY A 1 108 ? -9.861 -16.670 13.660 1.00 95.50 108 GLY A N 1
ATOM 838 C CA . GLY A 1 108 ? -10.483 -15.931 14.763 1.00 95.50 108 GLY A CA 1
ATOM 839 C C . GLY A 1 108 ? -10.256 -14.418 14.737 1.00 95.50 108 GLY A C 1
ATOM 840 O O . GLY A 1 108 ? -10.456 -13.767 15.756 1.00 95.50 108 GLY A O 1
ATOM 841 N N . VAL A 1 109 ? -9.845 -13.853 13.599 1.00 95.94 109 VAL A N 1
ATOM 842 C CA . VAL A 1 109 ? -9.671 -12.404 13.428 1.00 95.94 109 VAL A CA 1
ATOM 843 C C . VAL A 1 109 ? -10.775 -11.863 12.521 1.00 95.94 109 VAL A C 1
ATOM 845 O O . VAL A 1 109 ? -10.837 -12.216 11.343 1.00 95.94 109 VAL A O 1
ATOM 848 N N . ASP A 1 110 ? -11.636 -10.995 13.051 1.00 95.12 110 ASP A N 1
ATOM 849 C CA . ASP A 1 110 ? -12.631 -10.272 12.255 1.00 95.12 110 ASP A CA 1
ATOM 850 C C . ASP A 1 110 ? -12.020 -8.978 11.698 1.00 95.12 110 ASP A C 1
ATOM 852 O O . ASP A 1 110 ? -11.722 -8.030 12.425 1.00 95.12 110 ASP A O 1
ATOM 856 N N . TYR A 1 111 ? -11.796 -8.954 10.385 1.00 92.75 111 TYR A N 1
ATOM 857 C CA . TYR A 1 111 ? -11.197 -7.811 9.700 1.00 92.75 111 TYR A CA 1
ATOM 858 C C . TYR A 1 111 ? -12.056 -6.541 9.810 1.00 92.75 111 TYR A C 1
ATOM 860 O O . TYR A 1 111 ? -11.516 -5.455 10.020 1.00 92.75 111 TYR A O 1
ATOM 868 N N . ASP A 1 112 ? -13.380 -6.661 9.691 1.00 93.00 112 ASP A N 1
ATOM 869 C CA . ASP A 1 112 ? -14.277 -5.503 9.674 1.00 93.00 112 ASP A CA 1
ATOM 870 C C . ASP A 1 112 ? -14.426 -4.907 11.081 1.00 93.00 112 ASP A C 1
ATOM 872 O O . ASP A 1 112 ? -14.501 -3.684 11.240 1.00 93.00 112 ASP A O 1
ATOM 876 N N . GLU A 1 113 ? -14.374 -5.748 12.120 1.00 95.62 113 GLU A N 1
ATOM 877 C CA . GLU A 1 113 ? -14.289 -5.285 13.507 1.00 95.62 113 GLU A CA 1
ATOM 878 C C . GLU A 1 113 ? -12.999 -4.492 13.759 1.00 95.62 113 GLU A C 1
ATOM 880 O O . GLU A 1 113 ? -13.050 -3.398 14.332 1.00 95.62 113 GLU A O 1
ATOM 885 N N . VAL A 1 114 ? -11.851 -4.993 13.281 1.00 93.81 114 VAL A N 1
ATOM 886 C CA . VAL A 1 114 ? -10.556 -4.301 13.404 1.00 93.81 114 VAL A CA 1
ATOM 887 C C . VAL A 1 114 ? -10.594 -2.941 12.705 1.00 93.81 114 VAL A C 1
ATOM 889 O O . VAL A 1 114 ? -10.204 -1.936 13.307 1.00 93.81 114 VAL A O 1
ATOM 892 N N . VAL A 1 115 ? -11.107 -2.878 11.472 1.00 92.50 115 VAL A N 1
ATOM 893 C CA . VAL A 1 115 ? -11.268 -1.614 10.731 1.00 92.50 115 VAL A CA 1
ATOM 894 C C . VAL A 1 115 ? -12.165 -0.646 11.508 1.00 92.50 115 VAL A C 1
ATOM 896 O O . VAL A 1 115 ? -11.772 0.495 11.760 1.00 92.50 115 VAL A O 1
ATOM 899 N N . SER A 1 116 ? -13.326 -1.111 11.982 1.00 94.81 116 SER A N 1
ATOM 900 C CA . SER A 1 116 ? -14.258 -0.288 12.761 1.00 94.81 116 SER A CA 1
ATOM 901 C C . SER A 1 116 ? -13.629 0.252 14.051 1.00 94.81 116 SER A C 1
ATOM 903 O O . SER A 1 116 ? -13.832 1.417 14.410 1.00 94.81 116 SER A O 1
ATOM 905 N N . ALA A 1 117 ? -12.854 -0.572 14.760 1.00 95.50 117 ALA A N 1
ATOM 906 C CA . ALA A 1 117 ? -12.169 -0.175 15.985 1.00 95.50 117 ALA A CA 1
ATOM 907 C C . ALA A 1 117 ? -11.110 0.909 15.724 1.00 95.50 117 ALA A C 1
ATOM 909 O O . ALA A 1 117 ? -11.037 1.895 16.467 1.00 95.50 117 ALA A O 1
ATOM 910 N N . ILE A 1 118 ? -10.334 0.768 14.645 1.00 93.31 118 ILE A N 1
ATOM 911 C CA . ILE A 1 118 ? -9.338 1.762 14.225 1.00 93.31 118 ILE A CA 1
ATOM 912 C C . ILE A 1 118 ? -10.017 3.085 13.855 1.00 93.31 118 ILE A C 1
ATOM 914 O O . ILE A 1 118 ? -9.581 4.144 14.313 1.00 93.31 118 ILE A O 1
ATOM 918 N N . ASP A 1 119 ? -11.114 3.049 13.100 1.00 93.25 119 ASP A N 1
ATOM 919 C CA . ASP A 1 119 ? -11.842 4.258 12.709 1.00 93.25 119 ASP A CA 1
ATOM 920 C C . ASP A 1 119 ? -12.409 5.009 13.912 1.00 93.25 119 ASP A C 1
ATOM 922 O O . ASP A 1 119 ? -12.259 6.231 14.012 1.00 93.25 119 ASP A O 1
ATOM 926 N N . LYS A 1 120 ? -13.003 4.291 14.871 1.00 94.38 120 LYS A N 1
ATOM 927 C CA . LYS A 1 120 ? -13.497 4.883 16.123 1.00 94.38 120 LYS A CA 1
ATOM 928 C C . LYS A 1 120 ? -12.368 5.555 16.902 1.00 94.38 120 LYS A C 1
ATOM 930 O O . LYS A 1 120 ? -12.537 6.691 17.351 1.00 94.38 120 LYS A O 1
ATOM 935 N N . LYS A 1 121 ? -11.211 4.894 17.014 1.00 93.69 121 LYS A N 1
ATOM 936 C CA . LYS A 1 121 ? -10.022 5.454 17.671 1.00 93.69 121 LYS A CA 1
ATOM 937 C C . LYS A 1 121 ? -9.545 6.729 16.971 1.00 93.69 121 LYS A C 1
ATOM 939 O O . LYS A 1 121 ? -9.422 7.770 17.610 1.00 93.69 121 LYS A O 1
ATOM 944 N N . ASN A 1 122 ? -9.386 6.688 15.651 1.00 91.62 122 ASN A N 1
ATOM 945 C CA . ASN A 1 122 ? -8.959 7.840 14.856 1.00 91.62 122 ASN A CA 1
ATOM 946 C C . ASN A 1 122 ? -9.934 9.024 14.972 1.00 91.62 122 ASN A C 1
ATOM 948 O O . ASN A 1 122 ? -9.519 10.184 15.036 1.00 91.62 122 ASN A O 1
ATOM 952 N N . GLN A 1 123 ? -11.243 8.758 14.998 1.00 91.62 123 GLN A N 1
ATOM 953 C CA . GLN A 1 123 ? -12.259 9.790 15.206 1.00 91.62 123 GLN A CA 1
ATOM 954 C C . GLN A 1 123 ? -12.171 10.404 16.607 1.00 91.62 123 GLN A C 1
ATOM 956 O O . GLN A 1 123 ? -12.283 11.627 16.735 1.00 91.62 123 GLN A O 1
ATOM 961 N N . ALA A 1 124 ? -11.955 9.588 17.642 1.00 92.38 124 ALA A N 1
ATOM 962 C CA . ALA A 1 124 ? -11.772 10.061 19.011 1.00 92.38 124 ALA A CA 1
ATOM 963 C C . ALA A 1 124 ? -10.530 10.958 19.132 1.00 92.38 124 ALA A C 1
ATOM 965 O O . ALA A 1 124 ? -10.642 12.090 19.607 1.00 92.38 124 ALA A O 1
ATOM 966 N N . ASP A 1 125 ? -9.390 10.526 18.590 1.00 92.12 125 ASP A N 1
ATOM 967 C CA . ASP A 1 125 ? -8.139 11.295 18.605 1.00 92.12 125 ASP A CA 1
ATOM 968 C C . ASP A 1 125 ? -8.298 12.654 17.903 1.00 92.12 125 ASP A C 1
ATOM 970 O O . ASP A 1 125 ? -7.873 13.698 18.411 1.00 92.12 125 ASP A O 1
ATOM 974 N N . ARG A 1 126 ? -9.000 12.685 16.760 1.00 90.44 126 ARG A N 1
ATOM 975 C CA . ARG A 1 126 ? -9.311 13.935 16.044 1.00 90.44 126 ARG A CA 1
ATOM 976 C C . ARG A 1 126 ? -10.207 14.870 16.859 1.00 90.44 126 ARG A C 1
ATOM 978 O O . ARG A 1 126 ? -10.015 16.087 16.797 1.00 90.44 126 ARG A O 1
ATOM 985 N N . ARG A 1 127 ? -11.184 14.342 17.607 1.00 89.62 127 ARG A N 1
ATOM 986 C CA . ARG A 1 127 ? -12.053 15.146 18.489 1.00 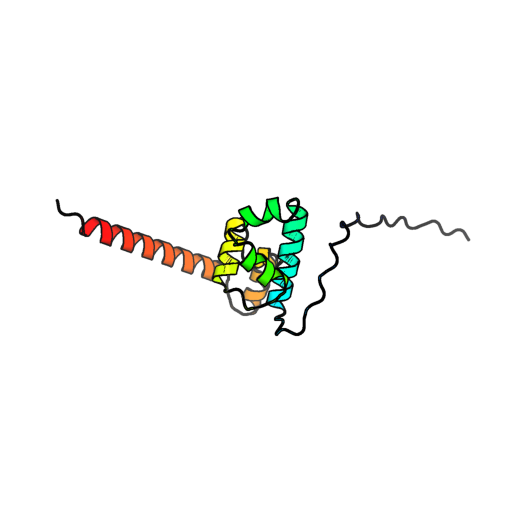89.62 127 ARG A CA 1
ATOM 987 C C . ARG A 1 127 ? -11.247 15.774 19.626 1.00 89.62 127 ARG A C 1
ATOM 989 O O . ARG A 1 127 ? -11.359 16.981 19.834 1.00 89.62 127 ARG A O 1
ATOM 996 N N . LEU A 1 128 ? -10.381 14.996 20.275 1.00 89.50 128 LEU A N 1
ATOM 997 C CA . LEU A 1 128 ? -9.501 15.478 21.345 1.00 89.50 128 LEU A CA 1
ATOM 998 C C . LEU A 1 128 ? -8.546 16.573 20.850 1.00 89.50 128 LEU A C 1
ATOM 1000 O O . LEU A 1 128 ? -8.428 17.630 21.473 1.00 89.50 128 LEU A O 1
ATOM 1004 N N . ALA A 1 129 ? -7.924 16.377 19.684 1.00 87.31 129 ALA A N 1
ATOM 1005 C CA . ALA A 1 129 ? -7.031 17.372 19.091 1.00 87.31 129 ALA A CA 1
ATOM 1006 C C . ALA A 1 129 ? -7.743 18.707 18.789 1.00 87.31 129 ALA A C 1
ATOM 1008 O O . ALA A 1 129 ? -7.160 19.777 18.975 1.00 87.31 129 ALA A O 1
ATOM 1009 N N . ARG A 1 130 ? -9.010 18.666 18.349 1.00 85.62 130 ARG A N 1
ATOM 1010 C CA . ARG A 1 130 ? -9.826 19.872 18.112 1.00 85.62 130 ARG A CA 1
ATOM 1011 C C . ARG A 1 130 ? -10.175 20.592 19.415 1.00 85.62 130 ARG A C 1
ATOM 1013 O O . ARG A 1 130 ? -10.016 21.808 19.483 1.00 85.62 130 ARG A O 1
ATOM 1020 N N . GLN A 1 131 ? -10.588 19.855 20.446 1.00 82.88 131 GLN A N 1
ATOM 1021 C CA . GLN A 1 131 ? -10.913 20.423 21.760 1.00 82.88 131 GLN A CA 1
ATOM 1022 C C . GLN A 1 131 ? -9.695 21.101 22.404 1.00 82.88 131 GLN A C 1
ATOM 1024 O O . GLN A 1 131 ? -9.795 22.235 22.866 1.00 82.88 131 GLN A O 1
ATOM 1029 N N . SER A 1 132 ? -8.521 20.463 22.341 1.00 78.19 132 SER A N 1
ATOM 1030 C CA . SER A 1 132 ? -7.272 21.033 22.867 1.00 78.19 132 SER A CA 1
ATOM 1031 C C . SER A 1 132 ? -6.851 22.327 22.156 1.00 78.19 132 SER A C 1
ATOM 1033 O O . SER A 1 132 ? -6.312 23.231 22.792 1.00 78.19 132 SER A O 1
ATOM 1035 N N . ARG A 1 133 ? -7.112 22.451 20.848 1.00 73.31 133 ARG A N 1
ATOM 1036 C CA . ARG A 1 133 ? -6.841 23.686 20.091 1.00 73.31 133 ARG A CA 1
ATOM 1037 C C . ARG A 1 133 ? -7.834 24.799 20.421 1.00 73.31 133 ARG A C 1
ATOM 1039 O O . ARG A 1 133 ? -7.417 25.940 20.567 1.00 73.31 133 ARG A O 1
ATOM 1046 N N . SER A 1 134 ? -9.115 24.465 20.582 1.00 73.12 134 SER A N 1
ATOM 1047 C CA . SER A 1 134 ? -10.159 25.436 20.932 1.00 73.12 134 SER A CA 1
ATOM 1048 C C . SER A 1 134 ? -9.962 26.046 22.321 1.00 73.12 134 SER A C 1
ATOM 1050 O O . SER A 1 134 ? -10.301 27.205 22.515 1.00 73.12 134 SER A O 1
ATOM 1052 N N . SER A 1 135 ? -9.407 25.295 23.278 1.00 66.06 135 SER A N 1
ATOM 1053 C CA . SER A 1 135 ? -9.168 25.790 24.643 1.00 66.06 135 SER A CA 1
ATOM 1054 C C . SER A 1 135 ? -7.918 26.675 24.776 1.00 66.06 135 SER A C 1
ATOM 1056 O O . SER A 1 135 ? -7.722 27.280 25.826 1.00 66.06 135 SER A O 1
ATOM 1058 N N . LYS A 1 136 ? -7.051 26.726 23.754 1.00 64.19 136 LYS A N 1
ATOM 1059 C CA . LYS A 1 136 ? -5.775 27.467 23.770 1.00 64.19 136 LYS A CA 1
ATOM 1060 C C . LYS A 1 136 ? -5.825 28.815 23.044 1.00 64.19 136 LYS A C 1
ATOM 1062 O O . LYS A 1 136 ? -4.791 29.469 22.947 1.00 64.19 136 LYS A O 1
ATOM 1067 N N . LEU A 1 137 ? -6.981 29.226 22.525 1.00 53.84 137 LEU A N 1
ATOM 1068 C CA . LEU A 1 137 ? -7.155 30.557 21.944 1.00 53.84 137 LEU A CA 1
ATOM 1069 C C . LEU A 1 137 ? -7.476 31.552 23.076 1.00 53.84 137 LEU A C 1
ATOM 1071 O O . LEU A 1 137 ? -8.525 31.395 23.703 1.00 53.84 137 LEU A O 1
ATOM 1075 N N . PRO A 1 138 ? -6.599 32.529 23.383 1.00 55.84 138 PRO A N 1
ATOM 1076 C CA . PRO A 1 138 ? -6.959 33.627 24.273 1.00 55.84 138 PRO A CA 1
ATOM 1077 C C . PRO A 1 138 ? -8.030 34.488 23.588 1.00 55.84 138 PRO A C 1
ATOM 1079 O O . PRO A 1 138 ? -7.902 34.797 22.401 1.00 55.84 138 PRO A O 1
ATOM 1082 N N . GLY A 1 139 ? -9.100 34.788 24.326 1.00 56.62 139 GLY A N 1
ATOM 1083 C CA . GLY A 1 139 ? -10.111 35.776 23.937 1.00 56.62 139 GLY A CA 1
ATOM 1084 C C . GLY A 1 139 ? -9.622 37.203 24.123 1.00 56.62 139 GLY A C 1
ATOM 1085 O O . GLY A 1 139 ? -8.652 37.396 24.893 1.00 56.62 139 GLY A O 1
#

Foldseek 3Di:
DDDDDDDDDDDDDDDPQDPQPDADPDPQDPQLSLLLSLLSVQQVVQPHDVRLVVLQPDDPVVNVCSNNSHDDQDPVSLCSRQVSVVHDSCVSSVHDVVVVCVVCVVVVHHPVVVVVVVVVVVVVVVVVVVVVVVVPDDD

Sequence (139 aa):
MIRARLNSEPWSTCPPMPPARKPLPVDHSILNEMLAIRLQQLESENGGMEAFLPKTGLARGTYYTILRGIGNPTLKTMERIASSLNMSVLELLGFEVDDARRALRKNGVDYDEVVSAIDKKNQADRRLARQSRSSKLPG

Radius of gyration: 22.22 Å; chains: 1; bounding box: 37×79×63 Å

pLDDT: mean 82.13, std 17.42, range [36.81, 96.56]

InterPro domains:
  IPR001387 Cro/C1-type, helix-turn-helix domain [PS50943] (55-92)
  IPR001387 Cro/C1-type, helix-turn-helix domain [cd00093] (55-92)
  IPR010982 Lambda repressor-like, DNA-binding domain superfamily [G3DSA:1.10.260.40] (34-136)
  IPR010982 Lambda repressor-like, DNA-binding domain superfamily [SSF47413] (51-98)

Secondary structure (DSSP, 8-state):
-------------PPPPPPPPPPPSS---HHHHHHHHHHHHHHHHTTSHHHHHHHHT--HHHHHHHHTT-S---HHHHHHHHHHTT--HHHHTT--HHHHHHHHHHTT--HHHHHHHHHHHHHHHHHHHHHHHHTT---